Protein AF-A0AAD6ZB16-F1 (afdb_monomer_lite)

Foldseek 3Di:
DPDPDPPPDDDDPDPDDDCLALVNVVLLVVLCVVPPPPLVSSLVSVCVVPVVVSVPPDSVNVVVQWDADPNDIDGDPVSVVVSVVHPPPPPPVDDDDDLCNVPVVLVVVLVVVVVVCVVVVHDDDPVNSVVSSVVSCVVPPVVSVVDDDD

pLDDT: mean 83.92, std 14.75, range [42.19, 95.62]

Radius of gyration: 22.24 Å; chains: 1; bounding box: 62×37×52 Å

Structure (mmCIF, N/CA/C/O backbone):
data_AF-A0AAD6ZB16-F1
#
_entry.id   AF-A0AAD6ZB16-F1
#
loop_
_atom_site.group_PDB
_atom_site.id
_atom_site.type_symbol
_atom_site.label_atom_id
_atom_site.label_alt_id
_atom_site.label_comp_id
_atom_site.label_asym_id
_atom_site.label_entity_id
_atom_site.label_seq_id
_atom_site.pdbx_PDB_ins_code
_atom_site.Cartn_x
_atom_site.Cartn_y
_atom_site.Cartn_z
_atom_site.occupancy
_atom_site.B_iso_or_equiv
_atom_site.auth_seq_id
_atom_site.auth_comp_id
_atom_site.auth_asym_id
_atom_site.auth_atom_id
_atom_site.pdbx_PDB_model_num
ATOM 1 N N . LYS A 1 1 ? -37.701 -4.647 14.240 1.00 46.88 1 LYS A N 1
ATOM 2 C CA . LYS A 1 1 ? -36.511 -4.764 13.355 1.00 46.88 1 LYS A CA 1
ATOM 3 C C . LYS A 1 1 ? -35.883 -3.380 13.242 1.00 46.88 1 LYS A C 1
ATOM 5 O O . LYS A 1 1 ? -36.590 -2.500 12.768 1.00 46.88 1 LYS A O 1
ATOM 10 N N . PRO A 1 2 ? -34.641 -3.135 13.690 1.00 47.56 2 PRO A N 1
ATOM 11 C CA . PRO A 1 2 ? -34.029 -1.830 13.486 1.00 47.56 2 PRO A CA 1
ATOM 12 C C . PRO A 1 2 ? -33.676 -1.713 12.001 1.00 47.56 2 PRO A C 1
ATOM 14 O O . PRO A 1 2 ? -32.836 -2.443 11.475 1.00 47.56 2 PRO A O 1
ATOM 17 N N . GLN A 1 3 ? -34.414 -0.864 11.297 1.00 59.19 3 GLN A N 1
ATOM 18 C CA . GLN A 1 3 ? -34.243 -0.620 9.874 1.00 59.19 3 GLN A CA 1
ATOM 19 C C . GLN A 1 3 ? -33.072 0.356 9.728 1.00 59.19 3 GLN A C 1
ATOM 21 O O . GLN A 1 3 ? -33.174 1.528 10.085 1.00 59.19 3 GLN A O 1
ATOM 26 N N . GLY A 1 4 ? -31.916 -0.155 9.296 1.00 60.62 4 GLY A N 1
ATOM 27 C CA . GLY A 1 4 ? -30.719 0.660 9.102 1.00 60.62 4 GLY A CA 1
ATOM 28 C C . GLY A 1 4 ? -30.997 1.840 8.168 1.00 60.62 4 GLY A C 1
ATOM 29 O O . GLY A 1 4 ? -31.711 1.700 7.174 1.00 60.62 4 GLY A O 1
ATOM 30 N N . ARG A 1 5 ? -30.423 3.007 8.493 1.00 67.12 5 ARG A N 1
ATOM 31 C CA . ARG A 1 5 ? -30.561 4.242 7.708 1.00 67.12 5 ARG A CA 1
ATOM 32 C C . ARG A 1 5 ? -30.261 3.955 6.227 1.00 67.12 5 ARG A C 1
ATOM 34 O O . ARG A 1 5 ? -29.168 3.463 5.929 1.00 67.12 5 ARG A O 1
ATOM 41 N N . PRO A 1 6 ? -31.170 4.282 5.292 1.00 60.44 6 PRO A N 1
ATOM 42 C CA . PRO A 1 6 ? -30.936 4.038 3.876 1.00 60.44 6 PRO A CA 1
ATOM 43 C C . PRO A 1 6 ? -29.684 4.795 3.423 1.00 60.44 6 PRO A C 1
ATOM 45 O O . PRO A 1 6 ? -29.510 5.983 3.723 1.00 60.44 6 PRO A O 1
ATOM 48 N N . LYS A 1 7 ? -28.780 4.100 2.721 1.00 59.06 7 LYS A N 1
ATOM 49 C CA . LYS A 1 7 ? -27.563 4.701 2.162 1.00 59.06 7 LYS A CA 1
ATOM 50 C C . LYS A 1 7 ? -27.969 5.759 1.131 1.00 59.06 7 LYS A C 1
ATOM 52 O O . LYS A 1 7 ? -28.250 5.440 -0.015 1.00 59.06 7 LYS A O 1
ATOM 57 N N . LYS A 1 8 ? -27.976 7.033 1.539 1.00 66.88 8 LYS A N 1
ATOM 58 C CA . LYS A 1 8 ? -28.370 8.185 0.700 1.00 66.88 8 LYS A CA 1
ATOM 59 C C . LYS A 1 8 ? -27.464 8.430 -0.515 1.00 66.88 8 LYS A C 1
ATOM 61 O O . LYS A 1 8 ? -27.808 9.249 -1.359 1.00 66.88 8 LYS A O 1
ATOM 66 N N . LYS A 1 9 ? -26.288 7.802 -0.597 1.00 61.66 9 LYS A N 1
ATOM 67 C CA . LYS A 1 9 ? -25.334 8.004 -1.696 1.00 61.66 9 LYS A CA 1
ATOM 68 C C . LYS A 1 9 ? -24.749 6.664 -2.127 1.00 61.66 9 LYS A C 1
ATOM 70 O O . LYS A 1 9 ? -24.235 5.925 -1.288 1.00 61.66 9 LYS A O 1
ATOM 75 N N . ALA A 1 10 ? -24.821 6.381 -3.426 1.00 64.69 10 ALA A N 1
ATOM 76 C CA . ALA A 1 10 ? -24.078 5.291 -4.043 1.00 64.69 10 ALA A CA 1
ATOM 77 C C . ALA A 1 10 ? -22.569 5.509 -3.840 1.00 64.69 10 ALA A C 1
ATOM 79 O O . ALA A 1 10 ? -22.106 6.655 -3.788 1.00 64.69 10 ALA A O 1
ATOM 80 N N . ASN A 1 11 ? -21.808 4.417 -3.718 1.00 59.16 11 ASN A N 1
ATOM 81 C CA . ASN A 1 11 ? -20.350 4.489 -3.705 1.00 59.16 11 ASN A CA 1
ATOM 82 C C . ASN A 1 11 ? -19.892 5.166 -4.997 1.00 59.16 11 ASN A C 1
ATOM 84 O O . ASN A 1 11 ? -20.129 4.658 -6.089 1.00 59.16 11 ASN A O 1
ATOM 88 N N . ARG A 1 12 ? -19.262 6.333 -4.868 1.00 57.06 12 ARG A N 1
ATOM 89 C CA . ARG A 1 12 ? -18.612 6.992 -5.998 1.00 57.06 12 ARG A CA 1
ATOM 90 C C . ARG A 1 12 ? -17.240 6.347 -6.172 1.00 57.06 12 ARG A C 1
ATOM 92 O O . ARG A 1 12 ? -16.552 6.186 -5.160 1.00 57.06 12 ARG A O 1
ATOM 99 N N . PRO A 1 13 ? -16.830 5.988 -7.397 1.00 58.62 13 PRO A N 1
ATOM 100 C CA . PRO A 1 13 ? -15.469 5.531 -7.623 1.00 58.62 13 PRO A CA 1
ATOM 101 C C . PRO A 1 13 ? -14.487 6.613 -7.157 1.00 58.62 13 PRO A C 1
ATOM 103 O O . PRO A 1 13 ? -14.758 7.815 -7.262 1.00 58.62 13 PRO A O 1
ATOM 106 N N . GLY A 1 14 ? -13.365 6.184 -6.580 1.00 60.72 14 GLY A N 1
ATOM 107 C CA . GLY A 1 14 ? -12.320 7.100 -6.140 1.00 60.72 14 GLY A CA 1
ATOM 108 C C . GLY A 1 14 ? -11.802 7.907 -7.329 1.00 60.72 14 GLY A C 1
ATOM 109 O O . GLY A 1 14 ? -11.324 7.335 -8.299 1.00 60.72 14 GLY A O 1
ATOM 110 N N . LYS A 1 15 ? -11.893 9.241 -7.254 1.00 64.12 15 LYS A N 1
ATOM 111 C CA . LYS A 1 15 ? -11.442 10.148 -8.327 1.00 64.12 15 LYS A CA 1
ATOM 112 C C . LYS A 1 15 ? -9.923 10.090 -8.555 1.00 64.12 15 LYS A C 1
ATOM 114 O O . LYS A 1 15 ? -9.456 10.407 -9.642 1.00 64.12 15 LYS A O 1
ATOM 119 N N . TYR A 1 16 ? -9.163 9.711 -7.529 1.00 70.81 16 TYR A N 1
ATOM 120 C CA . TYR A 1 16 ? -7.704 9.682 -7.547 1.00 70.81 16 TYR A CA 1
ATOM 121 C C . TYR A 1 16 ? -7.203 8.343 -7.011 1.00 70.81 16 TYR A C 1
ATOM 123 O O . TYR A 1 16 ? -7.558 7.948 -5.899 1.00 70.81 16 TYR A O 1
ATOM 131 N N . ILE A 1 17 ? -6.364 7.666 -7.793 1.00 82.31 17 ILE A N 1
ATOM 132 C CA . ILE A 1 17 ? -5.689 6.434 -7.381 1.00 82.31 17 ILE A CA 1
ATOM 133 C C . ILE A 1 17 ? -4.361 6.817 -6.726 1.00 82.31 17 ILE A C 1
ATOM 135 O O . ILE A 1 17 ? -3.563 7.564 -7.295 1.00 82.31 17 ILE A O 1
ATOM 139 N N . ASN A 1 18 ? -4.111 6.311 -5.517 1.00 86.75 18 ASN A N 1
ATOM 140 C CA . ASN A 1 18 ? -2.791 6.418 -4.906 1.00 86.75 18 ASN A CA 1
ATOM 141 C C . ASN A 1 18 ? -1.869 5.343 -5.499 1.00 86.75 18 ASN A C 1
ATOM 143 O O . ASN A 1 18 ? -1.890 4.188 -5.084 1.00 86.75 18 ASN A O 1
ATOM 147 N N . TRP A 1 19 ? -1.038 5.718 -6.465 1.00 89.75 19 TRP A N 1
ATOM 148 C CA . TRP A 1 19 ? -0.083 4.797 -7.089 1.00 89.75 19 TRP A CA 1
ATOM 149 C C . TRP A 1 19 ? 1.107 4.420 -6.195 1.00 89.75 19 TRP A C 1
ATOM 151 O O . TRP A 1 19 ? 1.835 3.491 -6.521 1.00 89.75 19 TRP A O 1
ATOM 161 N N . LEU A 1 20 ? 1.297 5.115 -5.068 1.00 89.69 20 LEU A N 1
ATOM 162 C CA . LEU A 1 20 ? 2.395 4.881 -4.123 1.00 89.69 20 LEU A CA 1
ATOM 163 C C . LEU A 1 20 ? 1.992 3.948 -2.969 1.00 89.69 20 LEU A C 1
ATOM 165 O O . LEU A 1 20 ? 2.655 3.928 -1.934 1.00 89.69 20 LEU A O 1
ATOM 169 N N . THR A 1 21 ? 0.887 3.202 -3.101 1.00 86.94 21 THR A N 1
ATOM 170 C CA . THR A 1 21 ? 0.558 2.167 -2.108 1.00 86.94 21 THR A CA 1
ATOM 171 C C . THR A 1 21 ? 1.596 1.042 -2.180 1.00 86.94 21 THR A C 1
ATOM 173 O O . THR A 1 21 ? 2.141 0.815 -3.260 1.00 86.94 21 THR A O 1
ATOM 176 N N . PRO A 1 22 ? 1.853 0.291 -1.093 1.00 84.94 22 PRO A N 1
ATOM 177 C CA . PRO A 1 22 ? 2.836 -0.796 -1.118 1.00 84.94 22 PRO A CA 1
ATOM 178 C C . PRO A 1 22 ? 2.595 -1.811 -2.246 1.00 84.94 22 PRO A C 1
ATOM 180 O O . PRO A 1 22 ? 3.540 -2.234 -2.908 1.00 84.94 22 PRO A O 1
ATOM 183 N N . PHE A 1 23 ? 1.326 -2.136 -2.521 1.00 85.50 23 PHE A N 1
ATOM 184 C CA . PHE A 1 23 ? 0.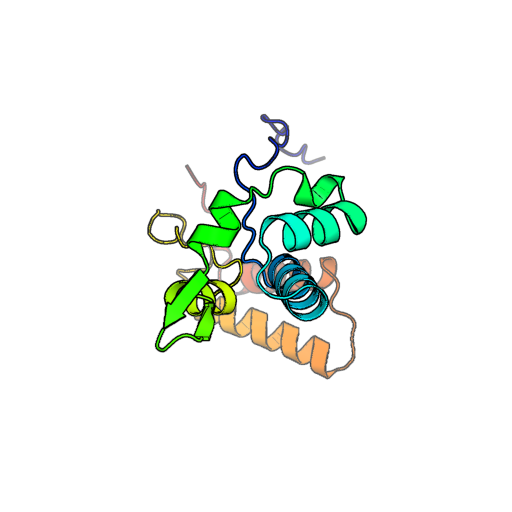949 -3.049 -3.599 1.00 85.50 23 PHE A CA 1
ATOM 185 C C . PHE A 1 23 ? 1.309 -2.477 -4.975 1.00 85.50 23 PHE A C 1
ATOM 187 O O . PHE A 1 23 ? 2.108 -3.069 -5.698 1.00 85.50 23 PHE A O 1
ATOM 194 N N . SER A 1 24 ? 0.793 -1.292 -5.315 1.00 89.50 24 SER A N 1
ATOM 195 C CA . SER A 1 24 ? 1.058 -0.675 -6.620 1.00 89.50 24 SER A CA 1
ATOM 196 C C . SER A 1 24 ? 2.536 -0.338 -6.823 1.00 89.50 24 SER A C 1
ATOM 198 O O . SER A 1 24 ? 3.061 -0.565 -7.912 1.00 89.50 24 SER A O 1
ATOM 200 N N . TRP A 1 25 ? 3.224 0.130 -5.780 1.00 92.38 25 TRP A N 1
ATOM 201 C CA . TRP A 1 25 ? 4.644 0.470 -5.832 1.00 92.38 25 TRP A CA 1
ATOM 202 C C . TRP A 1 25 ? 5.555 -0.745 -6.037 1.00 92.38 25 TRP A C 1
ATOM 204 O O . TRP A 1 25 ? 6.540 -0.651 -6.771 1.00 92.38 25 TRP A O 1
ATOM 214 N N . SER A 1 26 ? 5.224 -1.894 -5.435 1.00 91.50 26 SER A N 1
ATOM 215 C CA . SER A 1 26 ? 5.989 -3.133 -5.630 1.00 91.50 26 SER A CA 1
ATOM 216 C C . SER A 1 26 ? 6.001 -3.568 -7.100 1.00 91.50 26 SER A C 1
ATOM 218 O O . SER A 1 26 ? 7.066 -3.832 -7.654 1.00 91.50 26 SER A O 1
ATOM 220 N N . ALA A 1 27 ? 4.846 -3.520 -7.768 1.00 93.56 27 ALA A N 1
ATOM 221 C CA . ALA A 1 27 ? 4.724 -3.828 -9.189 1.00 93.56 27 ALA A CA 1
ATOM 222 C C . ALA A 1 27 ? 5.440 -2.796 -10.076 1.00 93.56 27 ALA A C 1
ATOM 224 O O . ALA A 1 27 ? 6.123 -3.177 -11.023 1.00 93.56 27 ALA A O 1
ATOM 225 N N . ILE A 1 28 ? 5.354 -1.499 -9.746 1.00 94.19 28 ILE A N 1
ATOM 226 C CA . ILE A 1 28 ? 6.084 -0.435 -10.464 1.00 94.19 28 ILE A CA 1
ATOM 227 C C . ILE A 1 28 ? 7.598 -0.661 -10.379 1.00 94.19 28 ILE A C 1
ATOM 229 O O . ILE A 1 28 ? 8.297 -0.547 -11.385 1.00 94.19 28 ILE A O 1
ATOM 233 N N . THR A 1 29 ? 8.098 -1.015 -9.195 1.00 94.44 29 THR A N 1
ATOM 234 C CA . THR A 1 29 ? 9.523 -1.289 -8.977 1.00 94.44 29 THR A CA 1
ATOM 235 C C . THR A 1 29 ? 9.950 -2.552 -9.726 1.00 94.44 29 THR A C 1
ATOM 237 O O . THR A 1 29 ? 10.971 -2.538 -10.404 1.00 94.44 29 THR A O 1
ATOM 240 N N . ALA A 1 30 ? 9.149 -3.621 -9.691 1.00 94.44 30 ALA A N 1
ATOM 241 C CA . ALA A 1 30 ? 9.424 -4.846 -10.442 1.00 94.44 30 ALA A CA 1
ATOM 242 C C . ALA A 1 30 ? 9.463 -4.602 -11.962 1.00 94.44 30 ALA A C 1
ATOM 244 O O . ALA A 1 30 ? 10.383 -5.064 -12.637 1.00 94.44 30 ALA A O 1
ATOM 245 N N . ALA A 1 31 ? 8.520 -3.818 -12.495 1.00 95.56 31 ALA A N 1
ATOM 246 C CA . ALA A 1 31 ? 8.513 -3.424 -13.901 1.00 95.56 31 ALA A CA 1
ATOM 247 C C . ALA A 1 31 ? 9.756 -2.590 -14.257 1.00 95.56 31 ALA A C 1
ATOM 249 O O . ALA A 1 31 ? 10.416 -2.870 -15.255 1.00 95.56 31 ALA A O 1
ATOM 250 N N . GLN A 1 32 ? 10.125 -1.615 -13.418 1.00 95.50 32 GLN A N 1
ATOM 251 C CA . GLN A 1 32 ? 11.338 -0.811 -13.602 1.00 95.50 32 GLN A CA 1
ATOM 252 C C . GLN A 1 32 ? 12.614 -1.661 -13.583 1.00 95.50 32 GLN A C 1
ATOM 254 O O . GLN A 1 32 ? 13.492 -1.444 -14.414 1.00 95.50 32 GLN A O 1
ATOM 259 N N . LEU A 1 33 ? 12.719 -2.643 -12.688 1.00 94.94 33 LEU A N 1
ATOM 260 C CA . LEU A 1 33 ? 13.860 -3.561 -12.652 1.00 94.94 33 LEU A CA 1
ATOM 261 C C . LEU A 1 33 ? 13.927 -4.446 -13.903 1.00 94.94 33 LEU A C 1
ATOM 263 O O . LEU A 1 33 ? 15.017 -4.727 -14.391 1.00 94.94 33 LEU A O 1
ATOM 267 N N . LYS A 1 34 ? 12.774 -4.848 -14.451 1.00 94.69 34 LYS A N 1
ATOM 268 C CA . LYS A 1 34 ? 12.694 -5.690 -15.651 1.00 94.69 34 LYS A CA 1
ATOM 269 C C . LYS A 1 34 ? 13.081 -4.947 -16.933 1.00 94.69 34 LYS A C 1
ATOM 271 O O . LYS A 1 34 ? 13.736 -5.529 -17.790 1.00 94.69 34 LYS A O 1
ATOM 276 N N . VAL A 1 35 ? 12.653 -3.691 -17.088 1.00 94.69 35 VAL A N 1
ATOM 277 C CA . VAL A 1 35 ? 12.791 -2.945 -18.358 1.00 94.69 35 VAL A CA 1
ATOM 278 C C . VAL A 1 35 ? 13.754 -1.756 -18.294 1.00 94.69 35 VAL A C 1
ATOM 280 O O . VAL A 1 35 ? 13.937 -1.062 -19.291 1.00 94.69 35 VAL A O 1
ATOM 283 N N . GLY A 1 36 ? 14.354 -1.486 -17.135 1.00 93.38 36 GLY A N 1
ATOM 284 C CA . GLY A 1 36 ? 15.194 -0.312 -16.908 1.00 93.38 36 GLY A CA 1
ATOM 285 C C . GLY A 1 36 ? 14.400 1.000 -16.839 1.00 93.38 36 GLY A C 1
ATOM 286 O O . GLY A 1 36 ? 13.187 1.021 -16.632 1.00 93.38 36 GLY A O 1
ATOM 287 N N . TRP A 1 37 ? 15.084 2.133 -17.023 1.00 93.38 37 TRP A N 1
ATOM 288 C CA . TRP A 1 37 ? 14.518 3.486 -16.864 1.00 93.38 37 TRP A CA 1
ATOM 289 C C . TRP A 1 37 ? 13.770 4.017 -18.101 1.00 93.38 37 TRP A C 1
ATOM 291 O O . TRP A 1 37 ? 13.757 5.216 -18.384 1.00 93.38 37 TRP A O 1
ATOM 301 N N . HIS A 1 38 ? 13.104 3.131 -18.841 1.00 93.75 38 HIS A N 1
ATOM 302 C CA . HIS A 1 38 ? 12.289 3.494 -19.998 1.00 93.75 38 HIS A CA 1
ATOM 303 C C . HIS A 1 38 ? 10.820 3.647 -19.592 1.00 93.75 38 HIS A C 1
ATOM 305 O O . HIS A 1 38 ? 10.056 2.688 -19.608 1.00 93.75 38 HIS A O 1
ATOM 311 N N . TYR A 1 39 ? 10.403 4.866 -19.239 1.00 92.81 39 TYR A N 1
ATOM 312 C CA . TYR A 1 39 ? 9.081 5.147 -18.650 1.00 92.81 39 TYR A CA 1
ATOM 313 C C . TYR A 1 39 ? 7.889 4.610 -19.457 1.00 92.81 39 TYR A C 1
ATOM 315 O O . TYR A 1 39 ? 6.926 4.095 -18.891 1.00 92.81 39 TYR A O 1
ATOM 323 N N . THR A 1 40 ? 7.948 4.721 -20.784 1.00 94.69 40 THR A N 1
ATOM 324 C CA . THR A 1 40 ? 6.920 4.195 -21.691 1.00 94.69 40 THR A CA 1
ATOM 325 C C . THR A 1 40 ? 6.858 2.673 -21.642 1.00 94.69 40 THR A C 1
ATOM 327 O O . THR A 1 40 ? 5.770 2.104 -21.622 1.00 94.69 40 THR A O 1
ATOM 330 N N . THR A 1 41 ? 8.012 2.014 -21.575 1.00 95.62 41 THR A N 1
ATOM 331 C CA . THR A 1 41 ? 8.127 0.559 -21.465 1.00 95.62 41 THR A CA 1
ATOM 332 C C . THR A 1 41 ? 7.684 0.064 -20.090 1.00 95.62 41 THR A C 1
ATOM 334 O O . THR A 1 41 ? 6.981 -0.936 -20.022 1.00 95.62 41 THR A O 1
ATOM 337 N N . ILE A 1 42 ? 7.994 0.796 -19.012 1.00 95.31 42 ILE A N 1
ATOM 338 C CA . ILE A 1 42 ? 7.506 0.495 -17.655 1.00 95.31 42 ILE A CA 1
ATOM 339 C C . ILE A 1 42 ? 5.976 0.474 -17.645 1.00 95.31 42 ILE A C 1
ATOM 341 O O . ILE A 1 42 ? 5.370 -0.464 -17.137 1.00 95.31 42 ILE A O 1
ATOM 345 N N . ILE A 1 43 ? 5.333 1.488 -18.229 1.00 95.62 43 ILE A N 1
ATOM 346 C CA . ILE A 1 43 ? 3.867 1.555 -18.262 1.00 95.62 43 ILE A CA 1
ATOM 347 C C . ILE A 1 43 ? 3.276 0.464 -19.141 1.00 95.62 43 ILE A C 1
ATOM 349 O O . ILE A 1 43 ? 2.289 -0.141 -18.737 1.00 95.62 43 ILE A O 1
ATOM 353 N N . LYS A 1 44 ? 3.880 0.172 -20.297 1.00 95.31 44 LYS A N 1
ATOM 354 C CA . LYS A 1 44 ? 3.446 -0.954 -21.133 1.00 95.31 44 LYS A CA 1
ATOM 355 C C . LYS A 1 44 ? 3.516 -2.273 -20.370 1.00 95.31 44 LYS A C 1
ATOM 357 O O . LYS A 1 44 ? 2.550 -3.018 -20.395 1.00 95.31 44 LYS A O 1
ATOM 362 N N . GLU A 1 45 ? 4.599 -2.532 -19.642 1.00 95.44 45 GLU A N 1
ATOM 363 C CA . GLU A 1 45 ? 4.740 -3.735 -18.813 1.00 95.44 45 GLU A CA 1
ATOM 364 C C . GLU A 1 45 ? 3.650 -3.811 -17.727 1.00 95.44 45 GLU A C 1
ATOM 366 O O . GLU A 1 45 ? 2.999 -4.841 -17.544 1.00 95.44 45 GLU A O 1
ATOM 371 N N . LEU A 1 46 ? 3.382 -2.695 -17.043 1.00 95.06 46 LEU A N 1
ATOM 372 C CA . LEU A 1 46 ? 2.318 -2.609 -16.040 1.00 95.06 46 LEU A CA 1
ATOM 373 C C . LEU A 1 46 ? 0.926 -2.821 -16.651 1.00 95.06 46 LEU A C 1
ATOM 375 O O . LEU A 1 46 ? 0.111 -3.546 -16.092 1.00 95.06 46 LEU A O 1
ATOM 379 N N . GLN A 1 47 ? 0.655 -2.245 -17.819 1.00 95.06 47 GLN A N 1
ATOM 380 C CA . GLN A 1 47 ? -0.623 -2.402 -18.512 1.00 95.06 47 GLN A CA 1
ATOM 381 C C . GLN A 1 47 ? -0.796 -3.802 -19.114 1.00 95.06 47 GLN A C 1
ATOM 383 O O . GLN A 1 47 ? -1.911 -4.310 -19.126 1.00 95.06 47 GLN A O 1
ATOM 388 N N . CYS A 1 48 ? 0.281 -4.457 -19.551 1.00 94.25 48 CYS A N 1
ATOM 389 C CA . CYS A 1 48 ? 0.243 -5.858 -19.972 1.00 94.25 48 CYS A CA 1
ATOM 390 C C . CYS A 1 48 ? -0.078 -6.798 -18.804 1.00 94.25 48 CYS A C 1
ATOM 392 O O . CYS A 1 48 ? -0.772 -7.791 -18.998 1.00 94.25 48 CYS A O 1
ATOM 394 N N . SER A 1 49 ? 0.411 -6.499 -17.595 1.00 91.38 49 SER A N 1
ATOM 395 C CA . SER A 1 49 ? 0.117 -7.319 -16.411 1.00 91.38 49 SER A CA 1
ATOM 396 C C . SER A 1 49 ? -1.280 -7.068 -15.836 1.00 91.38 49 SER A C 1
ATOM 398 O O . SER A 1 49 ? -1.958 -8.016 -15.446 1.00 91.38 49 SER A O 1
ATOM 400 N N . ASN A 1 50 ? -1.729 -5.811 -15.780 1.00 90.94 50 ASN A N 1
ATOM 401 C CA . ASN A 1 50 ? -3.072 -5.456 -15.328 1.00 90.94 50 ASN A CA 1
ATOM 402 C C . ASN A 1 50 ? -3.539 -4.137 -15.961 1.00 90.94 50 ASN A C 1
ATOM 404 O O . ASN A 1 50 ? -3.350 -3.048 -15.406 1.00 90.94 50 ASN A O 1
ATOM 408 N N . TYR A 1 51 ? -4.169 -4.246 -17.129 1.00 92.12 51 TYR A N 1
ATOM 409 C CA . TYR A 1 51 ? -4.643 -3.091 -17.883 1.00 92.12 51 TYR A CA 1
ATOM 410 C C . TYR A 1 51 ? -5.651 -2.258 -17.086 1.00 92.12 51 TYR A C 1
ATOM 412 O O . TYR A 1 51 ? -5.459 -1.054 -16.927 1.00 92.12 51 TYR A O 1
ATOM 420 N N . ASP A 1 52 ? -6.675 -2.898 -16.518 1.00 89.44 52 ASP A N 1
ATOM 421 C CA . ASP A 1 52 ? -7.778 -2.212 -15.833 1.00 89.44 52 ASP A CA 1
ATOM 422 C C . ASP A 1 52 ? -7.299 -1.339 -14.675 1.00 89.44 52 ASP A C 1
ATOM 424 O O . ASP A 1 52 ? -7.826 -0.245 -14.449 1.00 89.44 52 ASP A O 1
ATOM 428 N N . PHE A 1 53 ? -6.277 -1.803 -13.953 1.00 88.94 53 PHE A N 1
ATOM 429 C CA . PHE A 1 53 ? -5.711 -1.066 -12.836 1.00 88.94 53 PHE A CA 1
ATOM 430 C C . PHE A 1 53 ? -4.748 0.039 -13.285 1.00 88.94 53 PHE A C 1
ATOM 432 O O . PHE A 1 53 ? -4.784 1.120 -12.708 1.00 88.94 53 PHE A O 1
ATOM 439 N N . TYR A 1 54 ? -3.913 -0.182 -14.309 1.00 92.94 54 TYR A N 1
ATOM 440 C CA . TYR A 1 54 ? -2.862 0.762 -14.729 1.00 92.94 54 TYR A CA 1
ATOM 441 C C . TYR A 1 54 ? -3.210 1.632 -15.950 1.00 92.94 54 TYR A C 1
ATOM 443 O O . TYR A 1 54 ? -2.398 2.469 -16.353 1.00 92.94 54 TYR A O 1
ATOM 451 N N . GLN A 1 55 ? -4.408 1.508 -16.526 1.00 91.56 55 GLN A N 1
ATOM 452 C CA . GLN A 1 55 ? -4.849 2.281 -17.700 1.00 91.56 55 GLN A CA 1
ATOM 453 C C . GLN A 1 55 ? -4.750 3.806 -17.513 1.00 91.56 55 GLN A C 1
ATOM 455 O O . GLN A 1 55 ? -4.559 4.544 -18.475 1.00 91.56 55 GLN A O 1
ATOM 460 N N . HIS A 1 56 ? -4.839 4.290 -16.270 1.00 90.75 56 HIS A N 1
ATOM 461 C CA . HIS A 1 56 ? -4.777 5.717 -15.940 1.00 90.75 56 HIS A CA 1
ATOM 462 C C . HIS A 1 56 ? -3.420 6.170 -15.379 1.00 90.75 56 HIS A C 1
ATOM 464 O O . HIS A 1 56 ? -3.266 7.339 -15.017 1.00 90.75 56 HIS A O 1
ATOM 470 N N . LEU A 1 57 ? -2.429 5.277 -15.283 1.00 92.44 57 LEU A N 1
ATOM 471 C CA . LEU A 1 57 ? -1.075 5.654 -14.886 1.00 92.44 57 LEU A CA 1
ATOM 472 C C . LEU A 1 57 ? -0.346 6.270 -16.088 1.00 92.44 57 LEU A C 1
ATOM 474 O O . LEU A 1 57 ? -0.084 5.598 -17.083 1.00 92.44 57 LEU A O 1
ATOM 478 N N . SER A 1 58 ? -0.010 7.559 -15.996 1.00 92.19 58 SER A N 1
ATOM 479 C CA . SER A 1 58 ? 0.629 8.288 -17.097 1.00 92.19 58 SER A CA 1
ATOM 480 C C . SER A 1 58 ? 2.160 8.256 -17.033 1.00 92.19 58 SER A C 1
ATOM 482 O O . SER A 1 58 ? 2.758 8.214 -15.954 1.00 92.19 58 SER A O 1
ATOM 484 N N . VAL A 1 59 ? 2.803 8.368 -18.202 1.00 93.94 59 VAL A N 1
ATOM 485 C CA . VAL A 1 59 ? 4.271 8.473 -18.341 1.00 93.94 59 VAL A CA 1
ATOM 486 C C . VAL A 1 59 ? 4.810 9.663 -17.558 1.00 93.94 59 VAL A C 1
ATOM 488 O O . VAL A 1 59 ? 5.829 9.551 -16.877 1.00 93.94 59 VAL A O 1
ATOM 491 N N . THR A 1 60 ? 4.101 10.790 -17.615 1.00 94.12 60 THR A N 1
ATOM 492 C CA . THR A 1 60 ? 4.449 12.014 -16.891 1.00 94.12 60 THR A CA 1
ATOM 493 C C . THR A 1 60 ? 4.488 11.771 -15.387 1.00 94.12 60 THR A C 1
ATOM 495 O O . THR A 1 60 ? 5.438 12.183 -14.730 1.00 94.12 60 THR A O 1
ATOM 498 N N . THR A 1 61 ? 3.522 11.020 -14.852 1.00 92.38 61 THR A N 1
ATOM 499 C CA . THR A 1 61 ? 3.470 10.677 -13.426 1.00 92.38 61 THR A CA 1
ATOM 500 C C . THR A 1 61 ? 4.702 9.878 -12.991 1.00 92.38 61 THR A C 1
ATOM 502 O O . THR A 1 61 ? 5.316 10.213 -11.982 1.00 92.38 61 THR A O 1
ATOM 505 N N . VAL A 1 62 ? 5.106 8.862 -13.761 1.00 93.44 62 VAL A N 1
ATOM 506 C CA . 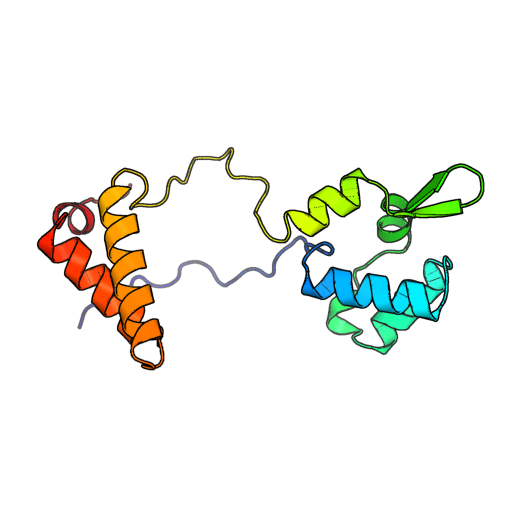VAL A 1 62 ? 6.310 8.071 -13.448 1.00 93.44 62 VAL A CA 1
ATOM 507 C C . VAL A 1 62 ? 7.571 8.929 -13.573 1.00 93.44 62 VAL A C 1
ATOM 509 O O . VAL A 1 62 ? 8.426 8.896 -12.691 1.00 93.44 62 VAL A O 1
ATOM 512 N N . ARG A 1 63 ? 7.669 9.763 -14.617 1.00 94.12 63 ARG A N 1
ATOM 513 C CA . ARG A 1 63 ? 8.793 10.693 -14.813 1.00 94.12 63 ARG A CA 1
ATOM 514 C C . ARG A 1 63 ? 8.936 11.672 -13.643 1.00 94.12 63 ARG A C 1
ATOM 516 O O . ARG A 1 63 ? 10.048 11.967 -13.219 1.00 94.12 63 ARG A O 1
ATOM 523 N N . GLU A 1 64 ? 7.833 12.161 -13.083 1.00 94.12 64 GLU A N 1
ATOM 524 C CA . GLU A 1 64 ? 7.862 13.055 -11.921 1.00 94.12 64 GLU A CA 1
ATOM 525 C C . GLU A 1 64 ? 8.447 12.402 -10.662 1.00 94.12 64 GLU A C 1
ATOM 527 O O . GLU A 1 64 ? 8.927 13.121 -9.775 1.00 94.12 64 GLU A O 1
ATOM 532 N N . TRP A 1 65 ? 8.431 11.070 -10.576 1.00 94.88 65 TRP A N 1
ATOM 533 C CA . TRP A 1 65 ? 8.963 10.315 -9.443 1.00 94.8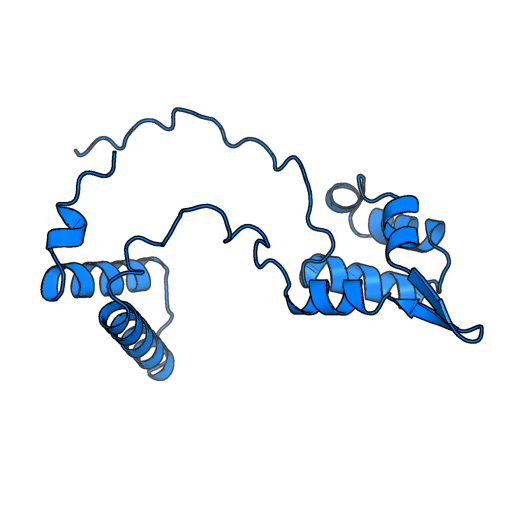8 65 TRP A CA 1
ATOM 534 C C . TRP A 1 65 ? 10.451 10.005 -9.535 1.00 94.88 65 TRP A C 1
ATOM 536 O O . TRP A 1 65 ? 11.020 9.525 -8.556 1.00 94.88 65 TRP A O 1
ATOM 546 N N . VAL A 1 66 ? 11.072 10.295 -10.674 1.00 94.38 66 VAL A N 1
ATOM 547 C CA . VAL A 1 66 ? 12.450 9.919 -10.983 1.00 94.38 66 VAL A CA 1
ATOM 548 C C . VAL A 1 66 ? 13.328 11.158 -11.076 1.00 94.38 66 VAL A C 1
ATOM 550 O O . VAL A 1 66 ? 12.909 12.207 -11.570 1.00 94.38 66 VAL A O 1
ATOM 553 N N . GLU A 1 67 ? 14.545 11.049 -10.567 1.00 94.69 67 GLU A N 1
ATOM 554 C CA . GLU A 1 67 ? 15.604 12.040 -10.722 1.00 94.69 67 GLU A CA 1
ATOM 555 C C . GLU A 1 67 ? 16.886 11.375 -11.218 1.00 94.69 67 GLU A C 1
ATOM 557 O O . GLU A 1 67 ? 17.074 10.168 -11.071 1.00 94.69 67 GLU A O 1
ATOM 562 N N . THR A 1 68 ? 17.763 12.178 -11.810 1.00 93.69 68 THR A N 1
ATOM 563 C CA . THR A 1 68 ? 19.103 11.745 -12.193 1.00 93.69 68 THR A CA 1
ATOM 564 C C . THR A 1 68 ? 20.096 12.522 -11.347 1.00 93.69 68 THR A C 1
ATOM 566 O O . THR A 1 68 ? 20.135 13.749 -11.425 1.00 93.69 68 THR A O 1
ATOM 569 N N . VAL A 1 69 ? 20.879 11.805 -10.548 1.00 92.00 69 VAL A N 1
ATOM 570 C CA . VAL A 1 69 ? 21.939 12.348 -9.692 1.00 92.00 69 VAL A CA 1
ATOM 571 C C . VAL A 1 69 ? 23.225 11.626 -10.074 1.00 92.00 69 VAL A C 1
ATOM 573 O O . VAL A 1 69 ? 23.221 10.407 -10.198 1.00 92.00 69 VAL A O 1
ATOM 576 N N . ASP A 1 70 ? 24.297 12.368 -10.352 1.00 87.56 70 ASP A N 1
ATOM 577 C CA . ASP A 1 70 ? 25.610 11.807 -10.708 1.00 87.56 70 ASP A CA 1
ATOM 578 C C . ASP A 1 70 ? 25.571 10.748 -11.826 1.00 87.56 70 ASP A C 1
ATOM 580 O O . ASP A 1 70 ? 26.230 9.714 -11.766 1.00 87.56 70 ASP A O 1
ATOM 584 N N . ARG A 1 71 ? 24.778 11.012 -12.877 1.00 88.62 71 ARG A N 1
ATOM 585 C CA . ARG A 1 71 ? 24.529 10.106 -14.025 1.00 88.62 71 ARG A CA 1
ATOM 586 C C . ARG A 1 71 ? 23.789 8.805 -13.676 1.00 88.62 71 ARG A C 1
ATOM 588 O O . ARG A 1 71 ? 23.543 8.001 -14.571 1.00 88.62 71 ARG A O 1
ATOM 595 N N . CYS A 1 72 ? 23.357 8.637 -12.431 1.00 88.56 72 CYS A N 1
ATOM 596 C CA . CYS A 1 72 ? 22.525 7.532 -11.980 1.00 88.56 72 CYS A CA 1
ATOM 597 C C . CYS A 1 72 ? 21.063 7.976 -11.891 1.00 88.56 72 CYS A C 1
ATOM 599 O O . CYS A 1 72 ? 20.709 8.926 -11.192 1.00 88.56 72 CYS A O 1
ATOM 601 N N . THR A 1 73 ? 20.193 7.281 -12.618 1.00 93.44 73 THR A N 1
ATOM 602 C CA . THR A 1 73 ? 18.747 7.483 -12.517 1.00 93.44 73 THR A CA 1
ATOM 603 C C . THR A 1 73 ? 18.211 6.710 -11.316 1.00 93.44 73 THR A C 1
ATOM 605 O O . THR A 1 73 ? 18.476 5.517 -11.173 1.00 93.44 73 THR A O 1
ATOM 608 N N . GLN A 1 74 ? 17.469 7.396 -10.450 1.00 93.88 74 GLN A N 1
ATOM 609 C CA . GLN A 1 74 ? 16.940 6.845 -9.208 1.00 93.88 74 GLN A CA 1
ATOM 610 C C . GLN A 1 74 ? 15.560 7.412 -8.868 1.00 93.88 74 GLN A C 1
ATOM 612 O O . GLN A 1 74 ? 15.132 8.457 -9.367 1.00 93.88 74 GLN A O 1
ATOM 617 N N . TRP A 1 75 ? 14.850 6.724 -7.976 1.00 94.19 75 TRP A N 1
ATOM 618 C CA . TRP A 1 75 ? 13.616 7.247 -7.398 1.00 94.19 75 TRP A CA 1
ATOM 619 C C . 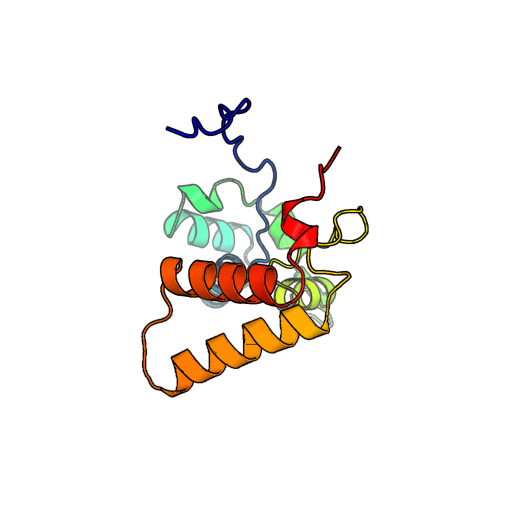TRP A 1 75 ? 13.914 8.458 -6.516 1.00 94.19 75 TRP A C 1
ATOM 621 O O . TRP A 1 75 ? 14.817 8.417 -5.683 1.00 94.19 75 TRP A O 1
ATOM 631 N N . LYS A 1 76 ? 13.110 9.517 -6.638 1.00 95.19 76 LYS A N 1
ATOM 632 C CA . LYS A 1 76 ? 13.257 10.707 -5.794 1.00 95.19 76 LYS A CA 1
ATOM 633 C C . LYS A 1 76 ? 13.119 10.334 -4.312 1.00 95.19 76 LYS A C 1
ATOM 635 O O . LYS A 1 76 ? 12.121 9.696 -3.953 1.00 95.19 76 LYS A O 1
ATOM 640 N N . PRO A 1 77 ? 13.981 10.844 -3.415 1.00 92.62 77 PRO A N 1
ATOM 641 C CA . PRO A 1 77 ? 13.895 10.587 -1.976 1.00 92.62 77 PRO A CA 1
ATOM 642 C C . PRO A 1 77 ? 12.511 10.896 -1.392 1.00 92.62 77 PRO A C 1
ATOM 644 O O . PRO A 1 77 ? 11.952 10.116 -0.624 1.00 92.62 77 PRO A O 1
ATOM 647 N N . LYS A 1 78 ? 11.883 11.995 -1.835 1.00 91.56 78 LYS A N 1
ATOM 648 C CA . LYS A 1 78 ? 10.522 12.372 -1.410 1.00 91.56 78 LYS A CA 1
ATOM 649 C C . LYS A 1 78 ? 9.455 11.333 -1.774 1.00 91.56 78 LYS A C 1
ATOM 651 O O . LYS A 1 78 ? 8.439 11.240 -1.090 1.00 91.56 78 LYS A O 1
ATOM 656 N N . VAL A 1 79 ? 9.648 10.590 -2.864 1.00 91.38 79 VAL A N 1
ATOM 657 C CA . VAL A 1 79 ? 8.731 9.526 -3.290 1.00 91.38 79 VAL A CA 1
ATOM 658 C C . VAL A 1 79 ? 8.942 8.301 -2.421 1.00 91.38 79 VAL A C 1
ATOM 660 O O . VAL A 1 79 ? 7.962 7.781 -1.904 1.00 91.38 79 VAL A O 1
ATOM 663 N N . LEU A 1 80 ? 10.193 7.922 -2.156 1.00 91.19 80 LEU A N 1
ATOM 664 C CA . LEU A 1 80 ? 10.514 6.821 -1.245 1.00 91.19 80 LEU A CA 1
ATOM 665 C C . LEU A 1 80 ? 9.924 7.053 0.154 1.00 91.19 80 LEU A C 1
ATOM 667 O O . LEU A 1 80 ? 9.280 6.166 0.703 1.00 91.19 80 LEU A O 1
ATOM 671 N N . VAL A 1 81 ? 10.014 8.277 0.685 1.00 89.56 81 VAL A N 1
ATOM 672 C CA . VAL A 1 81 ? 9.365 8.650 1.958 1.00 89.56 81 VAL A CA 1
ATOM 673 C C . VAL A 1 81 ? 7.834 8.543 1.891 1.00 89.56 81 VAL A C 1
ATOM 675 O O . VAL A 1 81 ? 7.180 8.212 2.878 1.00 89.56 81 VAL A O 1
ATOM 678 N N . ARG A 1 82 ? 7.214 8.836 0.744 1.00 86.62 82 ARG A N 1
ATOM 679 C CA . ARG A 1 82 ? 5.758 8.682 0.573 1.00 86.62 82 ARG A CA 1
ATOM 680 C C . ARG A 1 82 ? 5.345 7.219 0.466 1.00 86.62 82 ARG A C 1
ATOM 682 O O . ARG A 1 82 ? 4.298 6.863 0.990 1.00 86.62 82 ARG A O 1
ATOM 689 N N . VAL A 1 83 ? 6.167 6.395 -0.173 1.00 88.00 83 VAL A N 1
ATOM 690 C CA . VAL A 1 83 ? 5.967 4.948 -0.295 1.00 88.00 83 VAL A CA 1
ATOM 691 C C . VAL A 1 83 ? 6.065 4.275 1.070 1.00 88.00 83 VAL A C 1
ATOM 693 O O . VAL A 1 83 ? 5.198 3.476 1.406 1.00 88.00 83 VAL A O 1
ATOM 696 N N . THR A 1 84 ? 7.055 4.637 1.894 1.00 83.69 84 THR A N 1
ATOM 697 C CA . THR A 1 84 ? 7.180 4.095 3.260 1.00 83.69 84 THR A CA 1
ATOM 698 C C . THR A 1 84 ? 6.020 4.518 4.157 1.00 83.69 84 THR A C 1
ATOM 700 O O . THR A 1 84 ? 5.564 3.733 4.984 1.00 83.69 84 THR A O 1
ATOM 703 N N . ARG A 1 85 ? 5.470 5.724 3.956 1.00 76.94 85 ARG A N 1
ATOM 704 C CA . ARG A 1 85 ? 4.208 6.151 4.588 1.00 76.94 85 ARG A CA 1
ATOM 705 C C . ARG A 1 85 ? 2.980 5.405 4.043 1.00 76.94 85 ARG A C 1
ATOM 707 O O . ARG A 1 85 ? 1.942 5.401 4.694 1.00 76.94 85 ARG A O 1
ATOM 714 N N . GLY A 1 86 ? 3.065 4.777 2.873 1.00 67.50 86 GLY A N 1
ATOM 715 C CA . GLY A 1 86 ? 2.013 3.951 2.285 1.00 67.50 86 GLY A CA 1
ATOM 716 C C . GLY A 1 86 ? 0.669 4.668 2.108 1.00 67.50 86 GLY A C 1
ATOM 717 O O . GLY A 1 86 ? 0.592 5.830 1.708 1.00 67.50 86 GLY A O 1
ATOM 718 N N . SER A 1 87 ? -0.420 3.955 2.407 1.00 61.62 87 SER A N 1
ATOM 719 C CA . SER A 1 87 ? -1.797 4.461 2.304 1.00 61.62 87 SER A CA 1
ATOM 720 C C . SER A 1 87 ? -2.232 5.324 3.491 1.00 61.62 87 SER A C 1
ATOM 722 O O . SER A 1 87 ? -3.433 5.497 3.682 1.00 61.62 87 SER A O 1
ATOM 724 N N . ILE A 1 88 ? -1.305 5.863 4.293 1.00 56.44 88 ILE A N 1
ATOM 725 C CA . ILE A 1 88 ? -1.660 6.822 5.343 1.00 56.44 88 ILE A CA 1
ATOM 726 C C . ILE A 1 88 ? -2.196 8.077 4.640 1.00 56.44 88 ILE A C 1
ATOM 728 O O . ILE A 1 88 ? -1.433 8.762 3.950 1.00 56.44 88 ILE A O 1
ATOM 732 N N . PRO A 1 89 ? -3.493 8.410 4.770 1.00 53.81 89 PRO A N 1
ATOM 733 C CA . PRO A 1 89 ? -4.026 9.617 4.167 1.00 53.81 89 PRO A CA 1
ATOM 734 C C . PRO A 1 89 ? -3.269 10.811 4.753 1.00 53.81 89 PRO A C 1
ATOM 736 O O . PRO A 1 89 ? -3.339 11.079 5.950 1.00 53.81 89 PRO A O 1
ATOM 739 N N . GLY A 1 90 ? -2.549 11.562 3.913 1.00 46.44 90 GLY A N 1
ATOM 740 C CA . GLY A 1 90 ? -1.857 12.792 4.327 1.00 46.44 90 GLY A CA 1
ATOM 741 C C . GLY A 1 90 ? -2.803 13.880 4.863 1.00 46.44 90 GLY A C 1
ATOM 742 O O . GLY A 1 90 ? -2.356 14.892 5.400 1.00 46.44 90 GLY A O 1
ATOM 743 N N . HIS A 1 91 ? -4.115 13.663 4.756 1.00 45.72 91 HIS A N 1
ATOM 744 C CA . HIS A 1 91 ? -5.171 14.520 5.274 1.00 45.72 91 HIS A CA 1
ATOM 745 C C . HIS A 1 91 ? -5.713 14.028 6.624 1.00 45.72 91 HIS A C 1
ATOM 747 O O . HIS A 1 91 ? -6.902 13.776 6.758 1.00 45.72 91 HIS A O 1
ATOM 753 N N . ASN A 1 92 ? -4.861 13.985 7.650 1.00 45.16 92 ASN A N 1
ATOM 754 C CA . ASN A 1 92 ? -5.319 14.037 9.048 1.00 45.16 92 ASN A CA 1
ATOM 755 C C . ASN A 1 92 ? -5.246 15.459 9.635 1.00 45.16 92 ASN A C 1
ATOM 757 O O . ASN A 1 92 ? -5.487 15.657 10.820 1.00 45.16 92 ASN A O 1
ATOM 761 N N . LYS A 1 93 ? -4.980 16.480 8.806 1.00 42.19 93 LYS A N 1
ATOM 762 C CA . LYS A 1 93 ? -5.156 17.893 9.193 1.00 42.19 93 LYS A CA 1
ATOM 763 C C . LYS A 1 93 ? -6.625 18.357 9.145 1.00 42.19 93 LYS A C 1
ATOM 765 O O . LYS A 1 93 ? -6.898 19.521 9.400 1.00 42.19 93 LYS A O 1
ATOM 770 N N . GLY A 1 94 ? -7.566 17.460 8.826 1.00 45.00 94 GLY A N 1
ATOM 771 C CA . GLY A 1 94 ? -8.998 17.742 8.694 1.00 45.00 94 GLY A CA 1
ATOM 772 C C . GLY A 1 94 ? -9.875 16.912 9.637 1.00 45.00 94 GLY A C 1
ATOM 773 O O . GLY A 1 94 ? -10.548 15.983 9.205 1.00 45.00 94 GLY A O 1
ATOM 774 N N . GLY A 1 95 ? -9.873 17.262 10.924 1.00 50.56 95 GLY A N 1
ATOM 775 C CA . GLY A 1 95 ? -11.071 17.296 11.780 1.00 50.56 95 GLY A CA 1
ATOM 776 C C . GLY A 1 95 ? -11.760 16.005 12.245 1.00 50.56 95 GLY A C 1
ATOM 777 O O . GLY A 1 95 ? -12.494 16.073 13.224 1.00 50.56 95 GLY A O 1
ATOM 778 N N . ARG A 1 96 ? -11.558 14.830 11.638 1.00 52.53 96 ARG A N 1
ATOM 779 C CA . ARG A 1 96 ? -12.176 13.589 12.149 1.00 52.53 96 ARG A CA 1
ATOM 780 C C . ARG A 1 96 ? -11.235 12.860 13.097 1.00 52.53 96 ARG A C 1
ATOM 782 O O . ARG A 1 96 ? -10.568 11.903 12.717 1.00 52.53 96 ARG A O 1
ATOM 789 N N . ARG A 1 97 ? -11.201 13.314 14.353 1.00 61.88 97 ARG A N 1
ATOM 790 C CA . ARG A 1 97 ? -10.757 12.455 15.459 1.00 61.88 97 ARG A CA 1
ATOM 791 C C . ARG A 1 97 ? -11.704 11.253 15.513 1.00 61.88 97 ARG A C 1
ATOM 793 O O . ARG A 1 97 ? -12.917 11.428 15.416 1.00 61.88 97 ARG A O 1
ATOM 800 N N . GLY A 1 98 ? -11.156 10.040 15.587 1.00 71.12 98 GLY A N 1
ATOM 801 C CA . GLY A 1 98 ? -11.970 8.837 15.771 1.00 71.12 98 GLY A CA 1
ATOM 802 C C . GLY A 1 98 ? -12.782 8.936 17.064 1.00 71.12 98 GLY A C 1
ATOM 803 O O . GLY A 1 98 ? -12.353 9.601 18.001 1.00 71.12 98 GLY A O 1
ATOM 804 N N . ILE A 1 99 ? -13.935 8.269 17.125 1.00 81.12 99 ILE A N 1
ATOM 805 C CA . ILE A 1 99 ? -14.827 8.298 18.298 1.00 81.12 99 ILE A CA 1
ATOM 806 C C . ILE A 1 99 ? -14.120 7.870 19.597 1.00 81.12 99 ILE A C 1
ATOM 808 O O . ILE A 1 99 ? -14.399 8.405 20.660 1.00 81.12 99 ILE A O 1
ATOM 812 N N . LEU A 1 100 ? -13.137 6.970 19.490 1.00 86.25 100 LEU A N 1
ATOM 813 C CA . LEU A 1 100 ? -12.323 6.500 20.614 1.00 86.25 100 LEU A CA 1
ATOM 814 C C . LEU A 1 100 ? -11.051 7.331 20.846 1.00 86.25 100 LEU A C 1
ATOM 816 O O . LEU A 1 100 ? -10.278 7.019 21.741 1.00 86.25 100 LEU A O 1
ATOM 820 N N . ALA A 1 101 ? -10.794 8.380 20.057 1.00 84.75 101 ALA A N 1
ATOM 821 C CA . ALA A 1 101 ? -9.600 9.213 20.225 1.00 84.75 101 ALA A CA 1
ATOM 822 C C . ALA A 1 101 ? -9.505 9.896 21.607 1.00 84.75 101 ALA A C 1
ATOM 824 O O . ALA A 1 101 ? -8.384 10.039 22.091 1.00 84.75 101 ALA A O 1
ATOM 825 N N . PRO A 1 102 ? -10.616 10.300 22.260 1.00 86.75 102 PRO A N 1
ATOM 826 C CA . PRO A 1 102 ? -10.582 10.773 23.647 1.00 86.75 102 PRO A CA 1
ATOM 827 C C . PRO A 1 102 ? -10.316 9.671 24.686 1.00 86.75 102 PRO A C 1
ATOM 829 O O . PRO A 1 102 ? -10.066 9.996 25.840 1.00 86.75 102 PRO A O 1
ATOM 832 N N . TYR A 1 103 ? -10.352 8.393 24.292 1.00 88.50 103 TYR A N 1
ATOM 833 C CA . TYR A 1 103 ? -10.279 7.228 25.178 1.00 88.50 103 TYR A CA 1
ATOM 834 C C . TYR A 1 103 ? -9.059 6.343 24.845 1.00 88.50 103 TYR A C 1
ATOM 836 O O . TYR A 1 103 ? -9.219 5.191 24.433 1.00 88.50 103 TYR A O 1
ATOM 844 N N . PRO A 1 104 ? -7.821 6.856 24.978 1.00 89.56 104 PRO A N 1
ATOM 845 C CA . PRO A 1 104 ? -6.614 6.125 24.587 1.00 89.56 104 PRO A CA 1
ATOM 846 C C . PRO A 1 104 ? -6.415 4.827 25.381 1.00 89.56 104 PRO A C 1
ATOM 848 O O . PRO A 1 104 ? -5.986 3.827 24.808 1.00 89.56 104 PRO A O 1
ATOM 851 N N . GLU A 1 105 ? -6.787 4.814 26.663 1.00 91.62 105 GLU A N 1
ATOM 852 C CA . GLU A 1 105 ? -6.695 3.619 27.510 1.00 91.62 105 GLU A CA 1
ATOM 853 C C . GLU A 1 105 ? -7.653 2.515 27.050 1.00 91.62 105 GLU A C 1
ATOM 855 O O . GLU A 1 105 ? -7.260 1.357 26.944 1.00 91.62 105 GLU A O 1
ATOM 860 N N . LEU A 1 106 ? -8.875 2.878 26.648 1.00 91.94 106 LEU A N 1
ATOM 861 C CA . LEU A 1 106 ? -9.840 1.929 26.090 1.00 91.94 106 LEU A CA 1
ATOM 862 C C . LEU A 1 106 ? -9.327 1.310 24.784 1.00 91.94 106 LEU A C 1
ATOM 864 O O . LEU A 1 106 ? -9.476 0.113 24.549 1.00 91.94 106 LEU A O 1
ATOM 868 N N . VAL A 1 107 ? -8.687 2.115 23.928 1.00 92.44 107 VAL A N 1
ATOM 869 C CA . VAL A 1 107 ? -8.060 1.618 22.694 1.00 92.44 107 VAL A CA 1
ATOM 870 C C . VAL A 1 107 ? -6.929 0.643 23.014 1.00 92.44 107 VAL A C 1
ATOM 872 O O . VAL A 1 107 ? -6.820 -0.392 22.356 1.00 92.44 107 VAL A O 1
ATOM 875 N N . LYS A 1 108 ? -6.100 0.953 24.014 1.00 93.19 108 LYS A N 1
ATOM 876 C CA . LYS A 1 108 ? -5.015 0.076 24.459 1.00 93.19 108 LYS A CA 1
ATOM 877 C C . LYS A 1 108 ? -5.562 -1.267 24.939 1.00 93.19 108 LYS A C 1
ATOM 879 O O . LYS A 1 108 ? -5.078 -2.294 24.481 1.00 93.19 108 LYS A O 1
ATOM 884 N N . GLU A 1 109 ? -6.606 -1.257 25.760 1.00 93.25 109 GLU A N 1
ATOM 885 C CA . GLU A 1 109 ? -7.248 -2.470 26.275 1.00 93.25 109 GLU A CA 1
ATOM 886 C C . GLU A 1 109 ? -7.846 -3.335 25.155 1.00 93.25 109 GLU A C 1
ATOM 888 O O . GLU A 1 109 ? -7.589 -4.537 25.086 1.00 93.25 109 GLU A O 1
ATOM 893 N N . ILE A 1 110 ? -8.561 -2.718 24.203 1.00 93.69 110 ILE A N 1
ATOM 894 C CA . ILE A 1 110 ? -9.080 -3.412 23.011 1.00 93.69 110 ILE A CA 1
ATOM 895 C C . ILE A 1 110 ? -7.941 -4.106 22.254 1.00 93.69 110 ILE A C 1
ATOM 897 O O . ILE A 1 110 ? -8.078 -5.259 21.841 1.00 93.69 110 ILE A O 1
ATOM 901 N N . MET A 1 111 ? -6.820 -3.411 22.047 1.00 94.06 111 MET A N 1
ATOM 902 C CA . MET A 1 111 ? -5.677 -3.975 21.329 1.00 94.06 111 MET A CA 1
ATOM 903 C C . MET A 1 111 ? -5.013 -5.114 22.104 1.00 94.06 111 MET A C 1
ATOM 905 O O . MET A 1 111 ? -4.653 -6.114 21.482 1.00 94.06 111 MET A O 1
ATOM 909 N N . THR A 1 112 ? -4.882 -4.994 23.427 1.00 94.94 112 THR A N 1
ATOM 910 C CA . THR A 1 112 ? -4.340 -6.051 24.292 1.00 94.94 112 THR A CA 1
ATOM 911 C C . THR A 1 112 ? -5.181 -7.318 24.183 1.00 94.94 112 THR A C 1
ATOM 913 O O . THR A 1 112 ? -4.644 -8.367 23.837 1.00 94.94 112 THR A O 1
ATOM 916 N N . GLN A 1 113 ? -6.506 -7.224 24.339 1.00 92.31 113 GLN A N 1
ATOM 917 C CA . GLN A 1 113 ? -7.373 -8.405 24.266 1.00 92.31 113 GLN A CA 1
ATOM 918 C C . GLN A 1 113 ? -7.352 -9.070 22.888 1.00 92.31 113 GLN A C 1
ATOM 920 O O . GLN A 1 113 ? -7.311 -10.294 22.773 1.00 92.31 113 GLN A O 1
ATOM 925 N N . LEU A 1 114 ? -7.334 -8.282 21.809 1.00 93.88 114 LEU A N 1
ATOM 926 C CA . LEU A 1 114 ? -7.201 -8.847 20.467 1.00 93.88 114 LEU A CA 1
ATOM 927 C C . LEU A 1 114 ? -5.832 -9.510 20.263 1.00 93.88 114 LEU A C 1
ATOM 929 O O . LEU A 1 114 ? -5.754 -10.546 19.605 1.00 93.88 114 LEU A O 1
ATOM 933 N N . ALA A 1 115 ? -4.757 -8.960 20.828 1.00 93.25 115 ALA A N 1
ATOM 934 C CA . ALA A 1 115 ? -3.437 -9.580 20.771 1.00 93.25 115 ALA A CA 1
ATOM 935 C C . ALA A 1 115 ? -3.391 -10.908 21.543 1.00 93.25 115 ALA A C 1
ATOM 937 O O . ALA A 1 115 ? -2.832 -11.877 21.031 1.00 93.25 115 ALA A O 1
ATOM 938 N N . GLU A 1 116 ? -4.027 -10.986 22.711 1.00 92.94 116 GLU A N 1
ATOM 939 C CA . GLU A 1 116 ? -4.133 -12.212 23.512 1.00 92.94 116 GLU A CA 1
ATOM 940 C C . GLU A 1 116 ? -4.925 -13.307 22.790 1.00 92.94 116 GLU A C 1
ATOM 942 O O . GLU A 1 116 ? -4.458 -14.442 22.697 1.00 92.94 116 GLU A O 1
ATOM 947 N N . ILE A 1 117 ? -6.066 -12.960 22.179 1.00 91.00 117 ILE A N 1
ATOM 948 C CA . ILE A 1 117 ? -6.856 -13.891 21.354 1.00 91.00 117 ILE A CA 1
ATOM 949 C C . ILE A 1 117 ? -6.001 -14.452 20.212 1.00 91.00 117 ILE A C 1
ATOM 951 O O . ILE A 1 117 ? -6.035 -15.652 19.932 1.00 91.00 117 ILE A O 1
ATOM 955 N N . ARG A 1 118 ? -5.194 -13.598 19.570 1.00 91.25 118 ARG A N 1
ATOM 956 C CA . ARG A 1 118 ? -4.253 -14.044 18.536 1.00 91.25 118 ARG A CA 1
ATOM 957 C C . ARG A 1 118 ? -3.171 -14.959 19.104 1.00 91.25 118 ARG A C 1
ATOM 959 O O . ARG A 1 118 ? -2.838 -15.955 18.468 1.00 91.25 118 ARG A O 1
ATOM 966 N N . GLY A 1 119 ? -2.612 -14.606 20.261 1.00 90.00 119 GLY A N 1
ATOM 967 C CA . GLY A 1 119 ? -1.569 -15.369 20.950 1.00 90.00 119 GLY A CA 1
ATOM 968 C C . GLY A 1 119 ? -2.033 -16.767 21.353 1.00 90.00 119 GLY A C 1
ATOM 969 O O . GLY A 1 119 ? -1.262 -17.716 21.263 1.00 90.00 119 GLY A O 1
ATOM 970 N N . ALA A 1 120 ? -3.317 -16.915 21.682 1.00 90.75 120 ALA A N 1
ATOM 971 C CA . ALA A 1 120 ? -3.962 -18.198 21.951 1.00 90.75 120 ALA A CA 1
ATOM 972 C C . ALA A 1 120 ? -4.231 -19.046 20.686 1.00 90.75 120 ALA A C 1
ATOM 974 O O . ALA A 1 120 ? -4.804 -20.129 20.781 1.00 90.75 120 ALA A O 1
ATOM 975 N N . GLY A 1 121 ? -3.849 -18.571 19.494 1.00 88.69 121 GLY A N 1
ATOM 976 C CA . GLY A 1 121 ? -4.030 -19.285 18.227 1.00 88.69 121 GLY A CA 1
ATOM 977 C C . GLY A 1 121 ? -5.447 -19.213 17.651 1.00 88.69 121 GLY A C 1
ATOM 978 O O . GLY A 1 121 ? -5.738 -19.883 16.660 1.00 88.69 121 GLY A O 1
ATOM 979 N N . ALA A 1 122 ? -6.335 -18.397 18.229 1.00 86.56 122 ALA A N 1
ATOM 980 C CA . ALA A 1 122 ? -7.695 -18.246 17.733 1.00 86.56 122 ALA A CA 1
ATOM 981 C C . ALA A 1 122 ? -7.748 -17.296 16.515 1.00 86.56 122 ALA A C 1
ATOM 983 O O . ALA A 1 122 ? -7.095 -16.246 16.497 1.00 86.56 122 ALA A O 1
ATOM 984 N N . PRO A 1 123 ? -8.548 -17.616 15.481 1.00 86.94 123 PRO A N 1
ATOM 985 C CA . PRO A 1 123 ? -8.704 -16.750 14.322 1.00 86.94 123 PRO A CA 1
ATOM 986 C C . PRO A 1 123 ? -9.489 -15.486 14.689 1.00 86.94 123 PRO A C 1
ATOM 988 O O . PRO A 1 123 ? -10.633 -15.545 15.137 1.00 86.94 123 PRO A O 1
ATOM 991 N N . ILE A 1 124 ? -8.901 -14.318 14.431 1.00 91.69 124 ILE A N 1
ATOM 992 C CA . ILE A 1 124 ? -9.565 -13.028 14.645 1.00 91.69 124 ILE A CA 1
ATOM 993 C C . ILE A 1 124 ? -10.460 -12.723 13.447 1.00 91.69 124 ILE A C 1
ATOM 995 O O . ILE A 1 124 ? -10.022 -12.194 12.425 1.00 91.69 124 ILE A O 1
ATOM 999 N N . SER A 1 125 ? -11.740 -13.064 13.578 1.00 91.38 125 SER A N 1
ATOM 1000 C CA . SER A 1 125 ? -12.767 -12.659 12.622 1.00 91.38 125 SER A CA 1
ATOM 1001 C C . SER A 1 125 ? -13.271 -11.244 12.917 1.00 91.38 125 SER A C 1
ATOM 1003 O O . SER A 1 125 ? -13.216 -10.754 14.046 1.00 91.38 125 SER A O 1
ATOM 1005 N N . LEU A 1 126 ? -13.848 -10.588 11.908 1.00 88.38 126 LEU A N 1
ATOM 1006 C CA . LEU A 1 126 ? -14.472 -9.272 12.079 1.00 88.38 126 LEU A CA 1
ATOM 1007 C C . LEU A 1 126 ? -15.602 -9.286 13.124 1.00 88.38 126 LEU A C 1
ATOM 1009 O O . LEU A 1 126 ? -15.844 -8.274 13.781 1.00 88.38 126 LEU A O 1
ATOM 1013 N N . ALA A 1 127 ? -16.292 -10.420 13.275 1.00 89.50 127 ALA A N 1
ATOM 1014 C CA . ALA A 1 127 ? -17.320 -10.594 14.293 1.00 89.50 127 ALA A CA 1
ATOM 1015 C C . ALA A 1 127 ? -16.713 -10.532 15.702 1.00 89.50 127 ALA A C 1
ATOM 1017 O O . ALA A 1 127 ? -17.191 -9.754 16.521 1.00 89.50 127 ALA A O 1
ATOM 1018 N N . ILE A 1 128 ? -15.612 -11.253 15.940 1.00 90.06 128 ILE A N 1
ATOM 1019 C CA . ILE A 1 128 ? -14.898 -11.253 17.228 1.00 90.06 128 ILE A CA 1
ATOM 1020 C C . ILE A 1 128 ? -14.395 -9.850 17.559 1.00 90.06 128 ILE A C 1
ATOM 1022 O O . ILE A 1 128 ? -14.659 -9.349 18.647 1.00 90.06 128 ILE A O 1
ATOM 1026 N N . VAL A 1 129 ? -13.757 -9.175 16.596 1.00 92.38 129 VAL A N 1
ATOM 1027 C CA . VAL A 1 129 ? -13.279 -7.796 16.784 1.00 92.38 129 VAL A CA 1
ATOM 1028 C C . VAL A 1 129 ? -14.416 -6.872 17.213 1.00 92.38 129 VAL A C 1
ATOM 1030 O O . V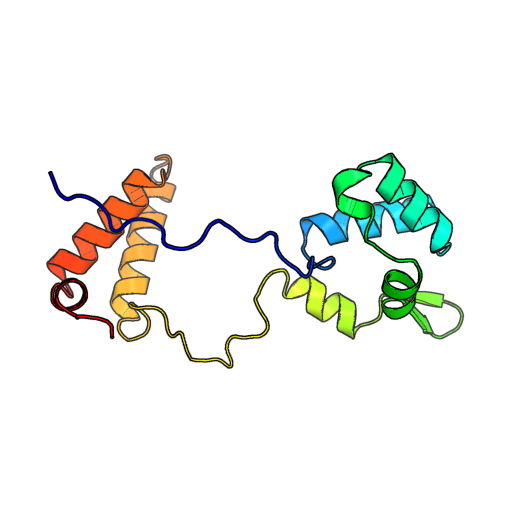AL A 1 129 ? -14.273 -6.114 18.167 1.00 92.38 129 VAL A O 1
ATOM 1033 N N . ARG A 1 130 ? -15.570 -6.948 16.541 1.00 92.44 130 ARG A N 1
ATOM 1034 C CA . ARG A 1 130 ? -16.738 -6.135 16.903 1.00 92.44 130 ARG A CA 1
ATOM 1035 C C . ARG A 1 130 ? -17.273 -6.478 18.287 1.00 92.44 130 ARG A C 1
ATOM 1037 O O . ARG A 1 130 ? -17.601 -5.555 19.021 1.00 92.44 130 ARG A O 1
ATOM 1044 N N . CYS A 1 131 ? -17.357 -7.759 18.637 1.00 92.56 131 CYS A N 1
ATOM 1045 C CA . CYS A 1 131 ? -17.813 -8.191 19.956 1.00 92.56 131 CYS A CA 1
ATOM 1046 C C . CYS A 1 131 ? -16.913 -7.645 21.067 1.00 92.56 131 CYS A C 1
ATOM 1048 O O . CYS A 1 131 ? -17.434 -7.058 22.006 1.00 92.56 131 CYS A O 1
ATOM 1050 N N . VAL A 1 132 ? -15.590 -7.760 20.922 1.00 93.12 132 VAL A N 1
ATOM 1051 C CA . VAL A 1 132 ? -14.617 -7.238 21.898 1.00 93.12 132 VAL A CA 1
ATOM 1052 C C . VAL A 1 132 ? -14.750 -5.723 22.042 1.00 93.12 132 VAL A C 1
ATOM 1054 O O . VAL A 1 132 ? -14.881 -5.216 23.151 1.00 93.12 132 VAL A O 1
ATOM 1057 N N . ILE A 1 133 ? -14.802 -4.996 20.921 1.00 93.38 133 ILE A N 1
ATOM 1058 C CA . ILE A 1 133 ? -14.964 -3.536 20.935 1.00 93.38 133 ILE A CA 1
ATOM 1059 C C . ILE A 1 133 ? -16.275 -3.134 21.620 1.00 93.38 133 ILE A C 1
ATOM 1061 O O . ILE A 1 133 ? -16.269 -2.255 22.475 1.00 93.38 133 ILE A O 1
ATOM 1065 N N . ILE A 1 134 ? -17.399 -3.762 21.263 1.00 93.38 134 ILE A N 1
ATOM 1066 C CA . ILE A 1 134 ? -18.704 -3.438 21.853 1.00 93.38 134 ILE A CA 1
ATOM 1067 C C . ILE A 1 134 ? -18.708 -3.753 23.349 1.00 93.38 134 ILE A C 1
ATOM 1069 O O . ILE A 1 134 ? -19.129 -2.903 24.125 1.00 93.38 134 ILE A O 1
ATOM 1073 N N . ALA A 1 135 ? -18.212 -4.923 23.753 1.00 94.19 135 ALA A N 1
ATOM 1074 C CA . ALA A 1 135 ? -18.170 -5.333 25.153 1.00 94.19 135 ALA A CA 1
ATOM 1075 C C . ALA A 1 135 ? -17.324 -4.374 26.006 1.00 94.19 135 ALA A C 1
ATOM 1077 O O . ALA A 1 135 ? -17.747 -3.967 27.088 1.00 94.19 135 ALA A O 1
ATOM 1078 N N . LEU A 1 136 ? -16.161 -3.953 25.504 1.00 93.31 136 LEU A N 1
ATOM 1079 C CA . LEU A 1 136 ? -15.290 -3.016 26.214 1.00 93.31 136 LEU A CA 1
ATOM 1080 C C . LEU A 1 136 ? -15.874 -1.600 26.266 1.00 93.31 136 LEU A C 1
ATOM 1082 O O . LEU A 1 136 ? -15.834 -0.964 27.315 1.00 93.31 136 LEU A O 1
ATOM 1086 N N . ILE A 1 137 ? -16.495 -1.119 25.184 1.00 92.94 137 ILE A N 1
ATOM 1087 C CA . ILE A 1 137 ? -17.185 0.179 25.213 1.00 92.94 137 ILE A CA 1
ATOM 1088 C C . ILE A 1 137 ? -18.372 0.128 26.186 1.00 92.94 137 ILE A C 1
ATOM 1090 O O . ILE A 1 137 ? -18.536 1.041 26.982 1.00 92.94 137 ILE A O 1
ATOM 1094 N N . GLN A 1 138 ? -19.181 -0.936 26.172 1.00 92.44 138 GLN A N 1
ATOM 1095 C CA . GLN A 1 138 ? -20.335 -1.068 27.073 1.00 92.44 138 GLN A CA 1
ATOM 1096 C C . GLN A 1 138 ? -19.938 -1.101 28.551 1.00 92.44 138 GLN A C 1
ATOM 1098 O O . GLN A 1 138 ? -20.691 -0.605 29.384 1.00 92.44 138 GLN A O 1
ATOM 1103 N N . THR A 1 139 ? -18.787 -1.687 28.879 1.00 91.06 139 THR A N 1
ATOM 1104 C CA . THR A 1 139 ? -18.333 -1.820 30.269 1.00 91.06 139 THR A CA 1
ATOM 1105 C C . THR A 1 139 ? -17.608 -0.580 30.780 1.00 91.06 139 THR A C 1
ATOM 1107 O O . THR A 1 139 ? -17.801 -0.216 31.935 1.00 91.06 139 THR A O 1
ATOM 1110 N N . GLN A 1 140 ? -16.792 0.074 29.948 1.00 89.56 140 GLN A N 1
ATOM 1111 C CA . GLN A 1 140 ? -15.894 1.143 30.405 1.00 89.56 140 GLN A CA 1
ATOM 1112 C C . GLN A 1 140 ? -16.314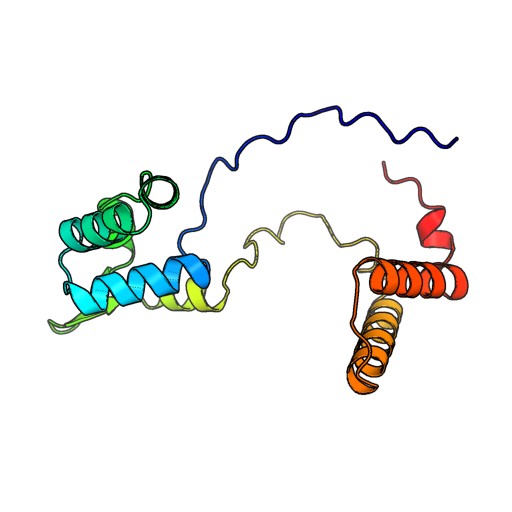 2.551 29.979 1.00 89.56 140 GLN A C 1
ATOM 1114 O O . GLN A 1 140 ? -15.971 3.510 30.663 1.00 89.56 140 GLN A O 1
ATOM 1119 N N . ALA A 1 141 ? -17.017 2.691 28.854 1.00 88.31 141 ALA A N 1
ATOM 1120 C CA . ALA A 1 141 ? -17.404 3.991 28.307 1.00 88.31 141 ALA A CA 1
ATOM 1121 C C . ALA A 1 141 ? -18.765 3.918 27.579 1.00 88.31 141 ALA A C 1
ATOM 1123 O O . ALA A 1 141 ? -18.849 4.183 26.370 1.00 88.31 141 ALA A O 1
ATOM 1124 N N . PRO A 1 142 ? -19.851 3.506 28.268 1.00 88.94 142 PRO A N 1
ATOM 1125 C CA . PRO A 1 142 ? -21.161 3.317 27.644 1.00 88.94 142 PRO A CA 1
ATOM 1126 C C . PRO A 1 142 ? -21.731 4.614 27.055 1.00 88.94 142 PRO A C 1
ATOM 1128 O O . PRO A 1 142 ? -22.520 4.568 26.109 1.00 88.94 142 PRO A O 1
ATOM 1131 N N . GLU A 1 143 ? -21.303 5.777 27.554 1.00 87.56 143 GLU A N 1
ATOM 1132 C CA . GLU A 1 143 ? -21.691 7.094 27.054 1.00 87.56 143 GLU A CA 1
ATOM 1133 C C . GLU A 1 143 ? -21.337 7.305 25.577 1.00 87.56 143 GLU A C 1
ATOM 1135 O O . GLU A 1 143 ? -22.015 8.064 24.884 1.00 87.56 143 GLU A O 1
ATOM 1140 N N . ILE A 1 144 ? -20.340 6.582 25.057 1.00 86.12 144 ILE A N 1
ATOM 1141 C CA . ILE A 1 144 ? -19.955 6.618 23.642 1.00 86.12 144 ILE A CA 1
ATOM 1142 C C . ILE A 1 144 ? -21.120 6.187 22.739 1.00 86.12 144 ILE A C 1
ATOM 1144 O O . ILE A 1 144 ? -21.286 6.731 21.647 1.00 86.12 144 ILE A O 1
ATOM 1148 N N . PHE A 1 145 ? -21.955 5.242 23.185 1.00 86.56 145 PHE A N 1
ATOM 1149 C CA . PHE A 1 145 ? -23.136 4.809 22.430 1.00 86.56 145 PHE A CA 1
ATOM 1150 C C . PHE A 1 145 ? -24.315 5.777 22.533 1.00 86.56 145 PHE A C 1
ATOM 1152 O O . PHE A 1 145 ? -25.215 5.724 21.696 1.00 86.56 145 PHE A O 1
ATOM 1159 N N . LEU A 1 146 ? -24.314 6.646 23.544 1.00 82.19 146 LEU A N 1
ATOM 1160 C CA . LEU A 1 146 ? -25.384 7.609 23.805 1.00 82.19 146 LEU A CA 1
ATOM 1161 C C . LEU A 1 146 ? -25.130 8.966 23.139 1.00 82.19 146 LEU A C 1
ATOM 1163 O O . LEU A 1 146 ? -26.042 9.785 23.051 1.00 82.19 146 LEU A O 1
ATOM 1167 N N . GLN A 1 147 ? -23.910 9.220 22.663 1.00 75.12 147 GLN A N 1
ATOM 1168 C CA . GLN A 1 147 ? -23.585 10.461 21.970 1.00 75.12 147 GLN A CA 1
ATOM 1169 C C . GLN A 1 147 ? -24.308 10.551 20.619 1.00 75.12 147 GLN A C 1
ATOM 1171 O O . GLN A 1 147 ? -24.049 9.786 19.688 1.00 75.12 147 GLN A O 1
ATOM 1176 N N . GLU A 1 148 ? -25.189 11.545 20.486 1.00 60.84 148 GLU A N 1
ATOM 1177 C CA . GLU A 1 148 ? -25.739 11.943 19.193 1.00 60.84 148 GLU A CA 1
ATOM 1178 C C . GLU A 1 148 ? -24.714 12.788 18.429 1.00 60.84 148 GLU A C 1
ATOM 1180 O O . GLU A 1 148 ? -24.422 13.936 18.768 1.00 60.84 148 GLU A O 1
ATOM 1185 N N . PHE A 1 149 ? -24.157 12.215 17.365 1.00 60.25 149 PHE A N 1
ATOM 1186 C CA . PHE A 1 149 ? -23.231 12.919 16.483 1.00 60.25 149 PHE A CA 1
ATOM 1187 C C . PHE A 1 149 ? -24.018 13.782 15.485 1.00 60.25 149 PHE A C 1
ATOM 1189 O O . PHE A 1 149 ? -24.670 13.244 14.585 1.00 60.25 149 PHE A O 1
ATOM 1196 N N . LYS A 1 150 ? -23.961 15.111 15.656 1.00 47.03 150 LYS A N 1
ATOM 1197 C CA . LYS A 1 150 ? -24.486 16.102 14.697 1.00 47.03 150 LYS A CA 1
ATOM 1198 C C . LYS A 1 150 ? -23.653 16.160 13.414 1.00 47.03 150 LYS A C 1
ATOM 1200 O O . LYS A 1 150 ? -22.406 16.106 13.505 1.00 47.03 150 LYS A O 1
#

Sequence (150 aa):
KPQGRPKKKANRPGKYINWLTPFSWSAITAAQLKVGWHYTTIIKELQCSNYDFYQHLSVTTVREWVETVDRCTQWKPKVLVRVTRGSIPGHNKGGRRGILAPYPELVKEIMTQLAEIRGAGAPISLAIVRCVIIALIQTQAPEIFLQEFK

Organism: NCBI:txid1033008

Secondary structure (DSSP, 8-state):
---PPP--SPPPPPSS--TTSHHHHHHHHHHHHHH-S-HHHHHHHHHHH-HHHHTT--HHHHHHTEEEETTEEEE-HHHHHHHHHTT--S--SSS---TTTT-HHHHHHHHHHHHHHHHTT----HHHHHHHHHHHHHHH-THHHH----